Protein AF-V4PMD4-F1 (afdb_monomer_lite)

Secondary structure (DSSP, 8-state):
----------------------------------HHHHHHHHHHHHHHHHHHHHHHHHHHHHHHHTTSS-HHHHHHHHHHHHHHHHHHHHHHTTTT---HHHHHHHHHHHHHHHHHHHHHHHHHHT-

Radius of gyration: 23.82 Å; chains: 1; bounding box: 62×42×67 Å

Sequence (127 aa):
MTRTKTTLTALIAAAAMTAGLATVPTLASARPQNTHMDARVEVRADNRIDARIDNLRDRIRVGDRTHQLSNRESVRLSGKLNGIVSLKRQFERSGRGLDRQEVALLSGKLDTLSGQIRVQAHDRNRR

Foldseek 3Di:
DDDDDDDDDDDDDDDDDDDDDDDDPDPDPPDVDPVVVLVVVLVVLLVVLVVLLVVLLVLLVVCPVVVLAPPVRSVVLVVLSVVLVVLQVVQCVVVSHDDPVNSVVSVVSSVVSVVSSVVSSVVRVVD

pLDDT: mean 79.08, std 21.51, range [37.53, 98.56]

Structure (mmCIF, N/CA/C/O backbone):
data_AF-V4PMD4-F1
#
_entry.id   AF-V4PMD4-F1
#
loop_
_atom_site.group_PDB
_atom_site.id
_atom_site.type_symbol
_atom_site.label_atom_id
_atom_site.label_alt_id
_atom_site.label_comp_id
_atom_site.label_asym_id
_atom_site.label_entity_id
_atom_site.label_seq_id
_atom_site.pdbx_PDB_ins_code
_atom_site.Cartn_x
_atom_site.Cartn_y
_atom_site.Cartn_z
_atom_site.occupancy
_atom_site.B_iso_or_equiv
_atom_site.auth_seq_id
_atom_site.auth_comp_id
_atom_site.auth_asym_id
_atom_site.auth_atom_id
_atom_site.pdbx_PDB_model_num
ATOM 1 N N . MET A 1 1 ? 34.769 28.456 5.157 1.00 43.69 1 MET A N 1
ATOM 2 C CA . MET A 1 1 ? 33.465 28.006 4.616 1.00 43.69 1 MET A CA 1
ATOM 3 C C . MET A 1 1 ? 32.643 27.434 5.762 1.00 43.69 1 MET A C 1
ATOM 5 O O . MET A 1 1 ? 32.811 26.280 6.124 1.00 43.69 1 MET A O 1
ATOM 9 N N . THR A 1 2 ? 31.831 28.272 6.399 1.00 42.03 2 THR A N 1
ATOM 10 C CA . THR A 1 2 ? 31.001 27.927 7.558 1.00 42.03 2 THR A CA 1
ATOM 11 C C . THR A 1 2 ? 29.592 27.560 7.093 1.00 42.03 2 THR A C 1
ATOM 13 O O . THR A 1 2 ? 28.937 28.329 6.392 1.00 42.03 2 THR A O 1
ATOM 16 N N . ARG A 1 3 ? 29.108 26.375 7.473 1.00 44.72 3 ARG A N 1
ATOM 17 C CA . ARG A 1 3 ? 27.683 26.023 7.403 1.00 44.72 3 ARG A CA 1
ATOM 18 C C . ARG A 1 3 ? 27.261 25.400 8.729 1.00 44.72 3 ARG A C 1
ATOM 20 O O . ARG A 1 3 ? 27.369 24.198 8.921 1.00 44.72 3 ARG A O 1
ATOM 27 N N . THR A 1 4 ? 26.781 26.245 9.631 1.00 48.50 4 THR A N 1
ATOM 28 C CA . THR A 1 4 ? 25.959 25.879 10.787 1.00 48.50 4 THR A CA 1
ATOM 29 C C . THR A 1 4 ? 24.488 25.997 10.392 1.00 48.50 4 THR A C 1
ATOM 31 O O . THR A 1 4 ? 24.073 27.054 9.924 1.00 48.50 4 THR A O 1
ATOM 34 N N . LYS A 1 5 ? 23.702 24.926 10.556 1.00 37.53 5 LYS A N 1
ATOM 35 C CA . LYS A 1 5 ? 22.225 24.926 10.553 1.00 37.53 5 LYS A CA 1
ATOM 36 C C . LYS A 1 5 ? 21.738 23.654 11.248 1.00 37.53 5 LYS A C 1
ATOM 38 O O . LYS A 1 5 ? 22.284 22.600 10.957 1.00 37.53 5 LYS A O 1
ATOM 43 N N . THR A 1 6 ? 20.717 23.584 12.087 1.00 41.34 6 THR A N 1
ATOM 44 C CA . THR A 1 6 ? 19.939 24.519 12.908 1.00 41.34 6 THR A CA 1
ATOM 45 C C . THR A 1 6 ? 19.202 23.556 13.843 1.00 41.34 6 THR A C 1
ATOM 47 O O . THR A 1 6 ? 18.496 22.671 13.364 1.00 41.34 6 THR A O 1
ATOM 50 N N . THR A 1 7 ? 19.417 23.649 15.152 1.00 45.34 7 THR A N 1
ATOM 51 C CA . THR A 1 7 ? 18.693 22.866 16.162 1.00 45.34 7 THR A CA 1
ATOM 52 C C . THR A 1 7 ? 17.244 23.341 16.214 1.00 45.34 7 THR A C 1
ATOM 54 O O . THR A 1 7 ? 16.991 24.519 16.460 1.00 45.34 7 THR A O 1
ATOM 57 N N . LEU A 1 8 ? 16.295 22.440 15.960 1.00 38.47 8 LEU A N 1
ATOM 58 C CA . LEU A 1 8 ? 14.868 22.716 16.093 1.00 38.47 8 LEU A CA 1
ATOM 59 C C . LEU A 1 8 ? 14.419 22.392 17.516 1.00 38.47 8 LEU A C 1
ATOM 61 O O . LEU A 1 8 ? 14.222 21.236 17.881 1.00 38.47 8 LEU A O 1
ATOM 65 N N . THR A 1 9 ? 14.257 23.451 18.296 1.00 43.25 9 THR A N 1
ATOM 66 C CA . THR A 1 9 ? 13.559 23.458 19.577 1.00 43.25 9 THR A CA 1
ATOM 67 C C . THR A 1 9 ? 12.118 23.897 19.320 1.00 43.25 9 THR A C 1
ATOM 69 O O . THR A 1 9 ? 11.902 24.992 18.807 1.00 43.25 9 THR A O 1
ATOM 72 N N . ALA A 1 10 ? 11.134 23.075 19.683 1.00 42.28 10 ALA A N 1
ATOM 73 C CA . ALA A 1 10 ? 9.749 23.505 19.892 1.00 42.28 10 ALA A CA 1
ATOM 74 C C . ALA A 1 10 ? 9.083 22.512 20.864 1.00 42.28 10 ALA A C 1
ATOM 76 O O . ALA A 1 10 ? 8.960 21.331 20.562 1.00 42.28 10 ALA A O 1
ATOM 77 N N . LEU A 1 11 ? 8.920 22.904 22.130 1.00 42.12 11 LEU A N 1
ATOM 78 C CA . LEU A 1 11 ? 7.681 23.467 22.691 1.00 42.12 11 LEU A CA 1
ATOM 79 C C . LEU A 1 11 ? 6.616 22.387 22.933 1.00 42.12 11 LEU A C 1
ATOM 81 O O . LEU A 1 11 ? 5.790 22.101 22.074 1.00 42.12 11 LEU A O 1
ATOM 85 N N . ILE A 1 12 ? 6.605 21.833 24.148 1.00 45.44 12 ILE A N 1
ATOM 86 C CA . ILE A 1 12 ? 5.393 21.243 24.719 1.00 45.44 12 ILE A CA 1
ATOM 87 C C . ILE A 1 12 ? 5.067 22.071 25.954 1.00 45.44 12 ILE A C 1
ATOM 89 O O . ILE A 1 12 ? 5.750 22.017 26.976 1.00 45.44 12 ILE A O 1
ATOM 93 N N . ALA A 1 13 ? 4.074 22.933 25.762 1.00 42.19 13 ALA A N 1
ATOM 94 C CA . ALA A 1 13 ? 3.514 23.806 26.769 1.00 42.19 13 ALA A CA 1
ATOM 95 C C . ALA A 1 13 ? 2.678 23.013 27.784 1.00 42.19 13 ALA A C 1
ATOM 97 O O . ALA A 1 13 ? 2.159 21.933 27.509 1.00 42.19 13 ALA A O 1
ATOM 98 N N . ALA A 1 14 ? 2.602 23.613 28.965 1.00 44.09 14 ALA A N 1
ATOM 99 C CA . ALA A 1 14 ? 1.996 23.150 30.198 1.00 44.09 14 ALA A CA 1
ATOM 100 C C . ALA A 1 14 ? 0.509 22.770 30.108 1.00 44.09 14 ALA A C 1
ATOM 102 O O . ALA A 1 14 ? -0.233 23.333 29.311 1.00 44.09 14 ALA A O 1
ATOM 103 N N . ALA A 1 15 ? 0.068 21.929 31.047 1.00 47.69 15 ALA A N 1
ATOM 104 C CA . ALA A 1 15 ? -0.952 22.302 32.036 1.00 47.69 15 ALA A CA 1
ATOM 105 C C . ALA A 1 15 ? -1.183 21.128 33.002 1.00 47.69 15 ALA A C 1
ATOM 107 O O . ALA A 1 15 ? -1.807 20.128 32.655 1.00 47.69 15 ALA A O 1
ATOM 108 N N . ALA A 1 16 ? -0.687 21.261 34.232 1.00 49.22 16 ALA A N 1
ATOM 109 C CA . ALA A 1 16 ? -1.189 20.484 35.354 1.00 49.22 16 ALA A CA 1
ATOM 110 C C . ALA A 1 16 ? -2.545 21.079 35.758 1.00 49.22 16 ALA A C 1
ATOM 112 O O . ALA A 1 16 ? -2.620 22.255 36.111 1.00 49.22 16 ALA A O 1
ATOM 113 N N . MET A 1 17 ? -3.611 20.285 35.692 1.00 53.12 17 MET A N 1
ATOM 114 C CA . MET A 1 17 ? -4.910 20.638 36.261 1.00 53.12 17 MET A CA 1
ATOM 115 C C . MET A 1 17 ? -5.287 19.583 37.297 1.00 53.12 17 MET A C 1
ATOM 117 O O . MET A 1 17 ? -5.689 18.473 36.962 1.00 53.12 17 MET A O 1
ATOM 121 N N . THR A 1 18 ? -5.138 19.940 38.568 1.00 49.78 18 THR A N 1
ATOM 122 C CA . THR A 1 18 ? -5.769 19.262 39.703 1.00 49.78 18 THR A CA 1
ATOM 123 C C . THR A 1 18 ? -6.952 20.099 40.173 1.00 49.78 18 THR A C 1
ATOM 125 O O . THR A 1 18 ? -6.744 21.221 40.626 1.00 49.78 18 THR A O 1
ATOM 128 N N . ALA A 1 19 ? -8.165 19.548 40.119 1.00 46.12 19 ALA A N 1
ATOM 129 C CA . ALA A 1 19 ? -9.287 19.910 40.991 1.00 46.12 19 ALA A CA 1
ATOM 130 C C . ALA A 1 19 ? -10.371 18.824 40.882 1.00 46.12 19 ALA A C 1
ATOM 132 O O . ALA A 1 19 ? -10.776 18.462 39.780 1.00 46.12 19 ALA A O 1
ATOM 133 N N . GLY A 1 20 ? -10.785 18.261 42.021 1.00 50.03 20 GLY A N 1
ATOM 134 C CA . GLY A 1 20 ? -11.770 17.179 42.104 1.00 50.03 20 GLY A CA 1
ATOM 135 C C . GLY A 1 20 ? -13.229 17.644 42.180 1.00 50.03 20 GLY A C 1
ATOM 136 O O . GLY A 1 20 ? -13.493 18.838 42.271 1.00 50.03 20 GLY A O 1
ATOM 137 N N . LEU A 1 21 ? -14.160 16.678 42.172 1.00 44.53 21 LEU A N 1
ATOM 138 C CA . LEU A 1 21 ? -15.192 16.414 43.199 1.00 44.53 21 LEU A CA 1
ATOM 139 C C . LEU A 1 21 ? -16.337 15.521 42.663 1.00 44.53 21 LEU A C 1
ATOM 141 O O . LEU A 1 21 ? -16.695 15.576 41.492 1.00 44.53 21 LEU A O 1
ATOM 145 N N . ALA A 1 22 ? -16.928 14.778 43.608 1.00 51.38 22 ALA A N 1
ATOM 146 C CA . ALA A 1 22 ? -18.245 14.125 43.616 1.00 51.38 22 ALA A CA 1
ATOM 147 C C . ALA A 1 22 ? -18.473 12.878 42.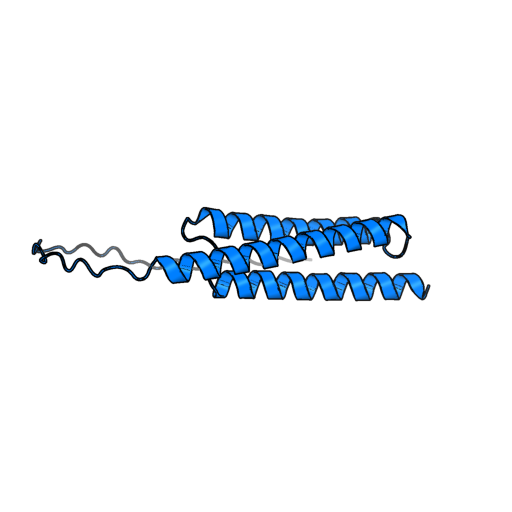732 1.00 51.38 22 ALA A C 1
ATOM 149 O O . ALA A 1 22 ? -18.839 12.942 41.562 1.00 51.38 22 ALA A O 1
ATOM 150 N N . THR A 1 23 ? -18.384 11.706 43.369 1.00 53.09 23 THR A N 1
ATOM 151 C CA . THR A 1 23 ? -18.961 10.445 42.886 1.00 53.09 23 THR A CA 1
ATOM 152 C C . THR A 1 23 ? -20.487 10.479 43.003 1.00 53.09 23 THR A C 1
ATOM 154 O O . THR A 1 23 ? -21.024 10.419 44.109 1.00 53.09 23 THR A O 1
ATOM 157 N N . VAL A 1 24 ? -21.185 10.527 41.869 1.00 58.41 24 VAL A N 1
ATOM 158 C CA . VAL A 1 24 ? -22.630 10.271 41.781 1.00 58.41 24 VAL A CA 1
ATOM 159 C C . VAL A 1 24 ? -22.803 8.890 41.140 1.00 58.41 24 VAL A C 1
ATOM 161 O O . VAL A 1 24 ? -22.355 8.716 40.005 1.00 58.41 24 VAL A O 1
ATOM 164 N N . PRO A 1 25 ? -23.411 7.890 41.807 1.00 49.16 25 PRO A N 1
ATOM 165 C CA . PRO A 1 25 ? -23.708 6.618 41.164 1.00 49.16 25 PRO A CA 1
ATOM 166 C C . PRO A 1 25 ? -24.828 6.858 40.150 1.00 49.16 25 PRO A C 1
ATOM 168 O O . PRO A 1 25 ? -26.003 6.964 40.494 1.00 49.16 25 PRO A O 1
ATOM 171 N N . THR A 1 26 ? -24.454 7.015 38.882 1.00 53.53 26 THR A N 1
ATOM 172 C CA . THR A 1 26 ? -25.416 7.104 37.788 1.00 53.53 26 THR A CA 1
ATOM 173 C C . THR A 1 26 ? -25.981 5.711 37.551 1.00 53.53 26 THR A C 1
ATOM 175 O O . THR A 1 26 ? -25.242 4.760 37.295 1.00 53.53 26 THR A O 1
ATOM 178 N N . LEU A 1 27 ? -27.301 5.594 37.680 1.00 51.28 27 LEU A N 1
ATOM 179 C CA . LEU A 1 27 ? -28.053 4.375 37.423 1.00 51.28 27 LEU A CA 1
ATOM 180 C C . LEU A 1 27 ? -27.733 3.842 36.023 1.00 51.28 27 LEU A C 1
ATOM 182 O O . LEU A 1 27 ? -27.795 4.560 35.021 1.00 51.28 27 LEU A O 1
ATOM 186 N N . ALA A 1 28 ? -27.383 2.559 35.996 1.00 57.91 28 ALA A N 1
ATOM 187 C CA . ALA A 1 28 ? -27.066 1.783 34.816 1.00 57.91 28 ALA A CA 1
ATOM 188 C C . ALA A 1 28 ? -28.173 1.900 33.761 1.00 57.91 28 ALA A C 1
ATOM 190 O O . ALA A 1 28 ? -29.234 1.291 33.862 1.00 57.91 28 ALA A O 1
ATOM 191 N N . SER A 1 29 ? -27.884 2.646 32.699 1.00 54.34 29 SER A N 1
ATOM 192 C CA . SER A 1 29 ? -28.578 2.498 31.426 1.00 54.34 29 SER A CA 1
ATOM 193 C C . SER A 1 29 ? -27.840 1.425 30.635 1.00 54.34 29 SER A C 1
ATOM 195 O O . SER A 1 29 ? -26.958 1.725 29.831 1.00 54.34 29 SER A O 1
ATOM 197 N N . ALA A 1 30 ? -28.166 0.158 30.894 1.00 53.50 30 ALA A N 1
ATOM 198 C CA . ALA A 1 30 ? -27.776 -0.939 30.020 1.00 53.50 30 ALA A CA 1
ATOM 199 C C . ALA A 1 30 ? -28.503 -0.759 28.678 1.00 53.50 30 ALA A C 1
ATOM 201 O O . ALA A 1 30 ? -29.613 -1.245 28.475 1.00 53.50 30 ALA A O 1
ATOM 202 N N . ARG A 1 31 ? -27.893 0.006 27.767 1.00 50.59 31 ARG A N 1
ATOM 203 C CA . ARG A 1 31 ? -28.277 0.034 26.354 1.00 50.59 31 ARG A CA 1
ATOM 204 C C . ARG A 1 31 ? -27.944 -1.343 25.774 1.00 50.59 31 ARG A C 1
ATOM 206 O O . ARG A 1 31 ? -26.757 -1.676 25.755 1.00 50.59 31 ARG A O 1
ATOM 213 N N . PRO A 1 32 ? -28.921 -2.136 25.292 1.00 45.09 32 PRO A N 1
ATOM 214 C CA . PRO A 1 32 ? -28.612 -3.313 24.504 1.00 45.09 32 PRO A CA 1
ATOM 215 C C . PRO A 1 32 ? -27.897 -2.819 23.251 1.00 45.09 32 PRO A C 1
ATOM 217 O O . PRO A 1 32 ? -28.408 -2.067 22.422 1.00 45.09 32 PRO A O 1
ATOM 220 N N . GLN A 1 33 ? -26.623 -3.141 23.251 1.00 46.41 33 GLN A N 1
ATOM 221 C CA . GLN A 1 33 ? -25.602 -2.663 22.361 1.00 46.41 33 GLN A CA 1
ATOM 222 C C . GLN A 1 33 ? -25.804 -3.388 21.026 1.00 46.41 33 GLN A C 1
ATOM 224 O O . GLN A 1 33 ? -25.727 -4.615 20.962 1.00 46.41 33 GLN A O 1
ATOM 229 N N . ASN A 1 34 ? -26.061 -2.643 19.950 1.00 44.62 34 ASN A N 1
ATOM 230 C CA . ASN A 1 34 ? -26.105 -3.152 18.573 1.00 44.62 34 ASN A CA 1
ATOM 231 C C . ASN A 1 34 ? -24.710 -3.609 18.071 1.00 44.62 34 ASN A C 1
ATOM 233 O O . ASN A 1 34 ? -24.382 -3.460 16.901 1.00 44.62 34 ASN A O 1
ATOM 237 N N . THR A 1 35 ? -23.880 -4.199 18.932 1.00 53.69 35 THR A N 1
ATOM 238 C CA . THR A 1 35 ? -22.485 -4.591 18.669 1.00 53.69 35 THR A CA 1
ATOM 239 C C . THR A 1 35 ? -22.372 -5.704 17.617 1.00 53.69 35 THR A C 1
ATOM 241 O O . THR A 1 35 ? -21.317 -5.918 17.028 1.00 53.69 35 THR A O 1
ATOM 244 N N . HIS A 1 36 ? -23.464 -6.413 17.317 1.00 50.00 36 HIS A N 1
ATOM 245 C CA . HIS A 1 36 ? -23.441 -7.558 16.399 1.00 50.00 36 HIS A CA 1
ATOM 246 C C . HIS A 1 36 ? -23.387 -7.172 14.908 1.00 50.00 36 HIS A C 1
ATOM 248 O O . HIS A 1 36 ? -22.988 -7.999 14.084 1.00 50.00 36 HIS A O 1
ATOM 254 N N . MET A 1 37 ? -23.788 -5.951 14.530 1.00 51.50 37 MET A N 1
ATOM 255 C CA . MET A 1 37 ? -23.724 -5.508 13.127 1.00 51.50 37 MET A CA 1
ATOM 256 C C . MET A 1 37 ? -22.355 -4.940 12.756 1.00 51.50 37 MET A C 1
ATOM 258 O O . MET A 1 37 ? -21.869 -5.223 11.659 1.00 51.50 37 MET A O 1
ATOM 262 N N . ASP A 1 38 ? -21.704 -4.227 13.675 1.00 62.16 38 ASP A N 1
ATOM 263 C CA . ASP A 1 38 ? -20.393 -3.619 13.431 1.00 62.16 38 ASP A CA 1
ATOM 264 C C . ASP A 1 38 ? -19.298 -4.683 13.270 1.00 62.16 38 ASP A C 1
ATOM 266 O O . ASP A 1 38 ? -18.566 -4.662 12.279 1.00 62.16 38 ASP A O 1
ATOM 270 N N . ALA A 1 39 ? -19.302 -5.717 14.120 1.00 65.00 39 ALA A N 1
ATOM 271 C CA . ALA A 1 39 ? -18.350 -6.827 14.031 1.00 65.00 39 ALA A CA 1
ATOM 272 C C . ALA A 1 39 ? -18.406 -7.567 12.675 1.00 65.00 39 ALA A C 1
ATOM 274 O O . ALA A 1 39 ? -17.384 -7.965 12.118 1.00 65.00 39 ALA A O 1
ATOM 275 N N . ARG A 1 40 ? -19.600 -7.735 12.081 1.00 66.06 40 ARG A N 1
ATOM 276 C CA . ARG A 1 40 ? -19.748 -8.392 10.764 1.00 66.06 40 ARG A CA 1
ATOM 277 C C . ARG A 1 40 ? -19.206 -7.545 9.613 1.00 66.06 40 ARG A C 1
ATOM 279 O O . ARG A 1 40 ? -18.749 -8.101 8.613 1.00 66.06 40 ARG A O 1
ATOM 286 N N . VAL A 1 41 ? -19.316 -6.221 9.701 1.00 73.38 41 VAL A N 1
ATOM 287 C CA . VAL A 1 41 ? -18.791 -5.300 8.680 1.00 73.38 41 VAL A CA 1
ATOM 288 C C . VAL A 1 41 ? -17.270 -5.237 8.764 1.00 73.38 41 VAL A C 1
ATOM 290 O O . VAL A 1 41 ? -16.603 -5.310 7.733 1.00 73.38 41 VAL A O 1
ATOM 293 N N . GLU A 1 42 ? -16.740 -5.180 9.980 1.00 78.31 42 GLU A N 1
ATOM 294 C CA . GLU A 1 42 ? -15.311 -5.150 10.274 1.00 78.31 42 GLU A CA 1
ATOM 295 C C . GLU A 1 42 ? -14.590 -6.400 9.753 1.00 78.31 42 GLU A C 1
ATOM 297 O O . GLU A 1 42 ? -13.670 -6.289 8.944 1.00 78.31 42 GLU A O 1
ATOM 302 N N . VAL A 1 43 ? -15.096 -7.595 10.082 1.00 81.00 43 VAL A N 1
ATOM 303 C CA . VAL A 1 43 ? -14.542 -8.869 9.589 1.00 81.00 43 VAL A CA 1
ATOM 304 C C . VAL A 1 43 ? -14.537 -8.922 8.057 1.00 81.00 43 VAL A C 1
ATOM 306 O O . VAL A 1 43 ? -13.595 -9.419 7.441 1.00 81.00 43 VAL A O 1
ATOM 309 N N . ARG A 1 44 ? -15.569 -8.396 7.385 1.00 85.50 44 ARG A N 1
ATOM 310 C CA .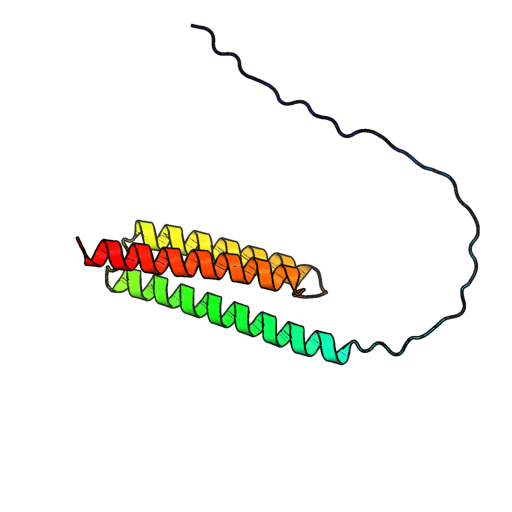 ARG A 1 44 ? -15.591 -8.342 5.910 1.00 85.50 44 ARG A CA 1
ATOM 311 C C . ARG A 1 44 ? -14.557 -7.374 5.345 1.00 85.50 44 ARG A C 1
ATOM 313 O O . ARG A 1 44 ? -13.995 -7.652 4.284 1.00 85.50 44 ARG A O 1
ATOM 320 N N . ALA A 1 45 ? -14.344 -6.236 6.001 1.00 87.12 45 ALA A N 1
ATOM 321 C CA . ALA A 1 45 ? -13.346 -5.264 5.581 1.00 87.12 45 ALA A CA 1
ATOM 322 C C . ALA A 1 45 ? -11.933 -5.837 5.733 1.00 87.12 45 ALA A C 1
ATOM 324 O O . ALA A 1 45 ? -11.152 -5.759 4.786 1.00 87.12 45 ALA A O 1
ATOM 325 N N . ASP A 1 46 ? -11.659 -6.482 6.864 1.00 89.94 46 ASP A N 1
ATOM 326 C CA . ASP A 1 46 ? -10.389 -7.139 7.159 1.00 89.94 46 ASP A CA 1
ATOM 327 C C . ASP A 1 46 ? -10.016 -8.181 6.093 1.00 89.94 46 ASP A C 1
ATOM 329 O O . ASP A 1 46 ? -9.005 -8.045 5.399 1.00 89.94 46 ASP A O 1
ATOM 333 N N . ASN A 1 47 ? -10.932 -9.118 5.825 1.00 92.50 47 ASN A N 1
ATOM 334 C CA . ASN A 1 47 ? -10.770 -10.133 4.780 1.00 92.50 47 ASN A CA 1
ATOM 335 C C . ASN A 1 47 ? -10.499 -9.525 3.390 1.00 92.50 47 ASN A C 1
ATOM 337 O O . ASN A 1 47 ? -9.715 -10.054 2.600 1.00 92.50 47 ASN A O 1
ATOM 341 N N . ARG A 1 48 ? -11.144 -8.397 3.059 1.00 93.62 48 ARG A N 1
ATOM 342 C CA . ARG A 1 48 ? -10.940 -7.715 1.772 1.00 93.62 48 ARG A CA 1
ATOM 343 C C . ARG A 1 48 ? -9.557 -7.059 1.690 1.00 93.62 48 ARG A C 1
ATOM 345 O O . ARG A 1 48 ? -8.977 -7.008 0.604 1.00 93.62 48 ARG A O 1
ATOM 352 N N . ILE A 1 49 ? -9.037 -6.538 2.800 1.00 96.06 49 ILE A N 1
ATOM 353 C CA . ILE A 1 49 ? -7.677 -5.995 2.875 1.00 96.06 49 ILE A CA 1
ATOM 354 C C . ILE A 1 49 ? -6.651 -7.118 2.698 1.00 96.06 49 ILE A C 1
ATOM 356 O O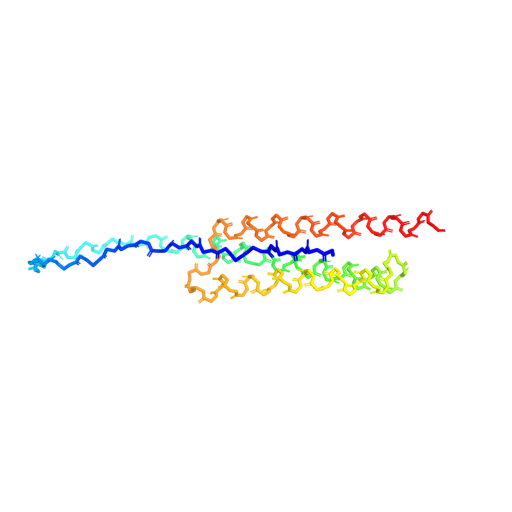 . ILE A 1 49 ? -5.729 -6.956 1.896 1.00 96.06 49 ILE A O 1
ATOM 360 N N . ASP A 1 50 ? -6.845 -8.262 3.353 1.00 96.50 50 ASP A N 1
ATOM 361 C CA . ASP A 1 50 ? -5.946 -9.415 3.230 1.00 96.50 50 ASP A CA 1
ATOM 362 C C . ASP A 1 50 ? -5.900 -9.976 1.811 1.00 96.50 50 ASP A C 1
ATOM 364 O O . ASP A 1 50 ? -4.820 -10.095 1.230 1.00 96.50 50 ASP A O 1
ATOM 368 N N . ALA A 1 51 ? -7.060 -10.176 1.178 1.00 97.44 51 ALA A N 1
ATOM 369 C CA . ALA A 1 51 ? -7.123 -10.624 -0.213 1.00 97.44 51 ALA A CA 1
ATOM 370 C C . ALA A 1 51 ? -6.363 -9.685 -1.171 1.00 97.44 51 ALA A C 1
ATOM 372 O O . ALA A 1 51 ? -5.728 -10.122 -2.135 1.00 97.44 51 ALA A O 1
ATOM 373 N N . ARG A 1 52 ? -6.392 -8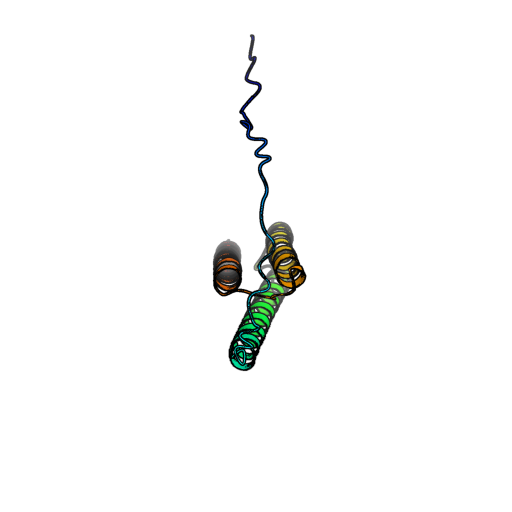.371 -0.909 1.00 97.75 52 ARG A N 1
ATOM 374 C CA . ARG A 1 52 ? -5.633 -7.386 -1.695 1.00 97.75 52 ARG A CA 1
ATOM 375 C C . ARG A 1 52 ? -4.137 -7.464 -1.416 1.00 97.75 52 ARG A C 1
ATOM 377 O O . ARG A 1 52 ? -3.357 -7.357 -2.359 1.00 97.75 52 ARG A O 1
ATOM 384 N N . ILE A 1 53 ? -3.730 -7.640 -0.160 1.00 98.44 53 ILE A N 1
ATOM 385 C CA . ILE A 1 53 ? -2.322 -7.835 0.208 1.00 98.44 53 ILE A CA 1
ATOM 386 C C . ILE A 1 53 ? -1.754 -9.049 -0.528 1.00 98.44 53 ILE A C 1
ATOM 388 O O . ILE A 1 53 ? -0.696 -8.937 -1.151 1.00 98.44 53 ILE A O 1
ATOM 392 N N . ASP A 1 54 ? -2.473 -10.168 -0.514 1.00 98.38 54 ASP A N 1
ATOM 393 C CA . ASP A 1 54 ? -2.037 -11.400 -1.168 1.00 98.38 54 ASP A CA 1
ATOM 394 C C . ASP A 1 54 ? -1.978 -11.248 -2.687 1.00 98.38 54 ASP A C 1
ATOM 396 O O . ASP A 1 54 ? -0.957 -11.573 -3.295 1.00 98.38 54 ASP A O 1
ATOM 400 N N . ASN A 1 55 ? -2.985 -10.620 -3.299 1.00 98.12 55 ASN A N 1
ATOM 401 C CA . ASN A 1 55 ? -2.948 -10.319 -4.729 1.00 98.12 55 ASN A CA 1
ATOM 402 C C . ASN A 1 55 ? -1.719 -9.479 -5.123 1.00 98.12 55 ASN A C 1
ATOM 404 O O . ASN A 1 55 ? -1.057 -9.769 -6.121 1.00 98.12 55 ASN A O 1
ATOM 408 N N . LEU A 1 56 ? -1.391 -8.432 -4.357 1.00 98.31 56 LEU A N 1
ATOM 409 C CA . LEU A 1 56 ? -0.219 -7.603 -4.648 1.00 98.31 56 LEU A CA 1
ATOM 410 C C . LEU A 1 56 ? 1.088 -8.364 -4.419 1.00 98.31 56 LEU A C 1
ATOM 412 O O . LEU A 1 56 ? 2.020 -8.205 -5.209 1.00 98.31 56 LEU A O 1
ATOM 416 N N . ARG A 1 57 ? 1.154 -9.207 -3.383 1.00 98.50 57 ARG A N 1
ATOM 417 C CA . ARG A 1 57 ? 2.304 -10.079 -3.119 1.00 98.50 57 ARG A CA 1
ATOM 418 C C . ARG A 1 57 ? 2.555 -11.021 -4.293 1.00 98.50 57 ARG A C 1
ATOM 420 O O . ARG A 1 57 ? 3.690 -11.124 -4.756 1.00 98.50 57 ARG A O 1
ATOM 427 N N . ASP A 1 58 ? 1.505 -11.652 -4.805 1.00 98.25 58 ASP A N 1
ATOM 428 C CA . ASP A 1 58 ? 1.602 -12.556 -5.948 1.00 98.25 58 ASP A CA 1
ATOM 429 C C . ASP A 1 58 ? 2.001 -11.817 -7.222 1.00 98.25 58 ASP A C 1
ATOM 431 O O . ASP A 1 58 ? 2.880 -12.281 -7.943 1.00 98.25 58 ASP A O 1
ATOM 435 N N . ARG A 1 59 ? 1.449 -10.626 -7.473 1.00 96.94 59 ARG A N 1
ATOM 436 C CA . ARG A 1 59 ? 1.845 -9.800 -8.625 1.00 96.94 59 ARG A CA 1
ATOM 437 C C . ARG A 1 59 ? 3.313 -9.390 -8.575 1.00 96.94 59 ARG A C 1
ATOM 439 O O . ARG A 1 59 ? 3.972 -9.417 -9.609 1.00 96.94 59 ARG A O 1
ATOM 446 N N . ILE A 1 60 ? 3.832 -9.034 -7.398 1.00 97.81 60 ILE A N 1
ATOM 447 C CA . ILE A 1 60 ? 5.263 -8.751 -7.226 1.00 97.81 60 ILE A CA 1
ATOM 448 C C . ILE A 1 60 ? 6.083 -10.014 -7.509 1.00 97.81 60 ILE A C 1
ATOM 450 O O . ILE A 1 60 ? 7.036 -9.953 -8.278 1.00 97.81 60 ILE A O 1
ATOM 454 N N . ARG A 1 61 ? 5.692 -11.165 -6.944 1.00 97.62 61 ARG A N 1
ATOM 455 C CA . ARG A 1 61 ? 6.395 -12.443 -7.142 1.00 97.62 61 ARG A CA 1
ATOM 456 C C . ARG A 1 61 ? 6.414 -12.876 -8.610 1.00 97.62 61 ARG A C 1
ATOM 458 O O . ARG A 1 61 ? 7.449 -13.310 -9.107 1.00 97.62 61 ARG A O 1
ATOM 465 N N . VAL A 1 62 ? 5.276 -12.783 -9.295 1.00 96.44 62 VAL A N 1
ATOM 466 C CA . VAL A 1 62 ? 5.168 -13.102 -10.723 1.00 96.44 62 VAL A CA 1
ATOM 467 C C . VAL A 1 62 ? 6.017 -12.130 -11.528 1.00 96.44 62 VAL A C 1
ATOM 469 O O . VAL A 1 62 ? 6.824 -12.589 -12.323 1.00 96.44 62 VAL A O 1
ATOM 472 N N . GLY A 1 63 ? 5.905 -10.823 -11.270 1.00 95.81 63 GLY A N 1
ATOM 473 C CA . GLY A 1 63 ? 6.683 -9.810 -11.979 1.00 95.81 63 GLY A CA 1
ATOM 474 C C . GLY A 1 63 ? 8.194 -10.003 -11.836 1.00 95.81 63 GLY A C 1
ATOM 475 O O . GLY A 1 63 ? 8.914 -9.853 -12.820 1.00 95.81 63 GLY A O 1
ATOM 476 N N . ASP A 1 64 ? 8.661 -10.396 -10.650 1.00 96.12 64 ASP A N 1
ATOM 477 C CA . ASP A 1 64 ? 10.059 -10.764 -10.397 1.00 96.12 64 ASP A CA 1
ATOM 478 C C . ASP A 1 64 ? 10.475 -11.989 -11.226 1.00 96.12 64 ASP A C 1
ATOM 480 O O . ASP A 1 64 ? 11.454 -11.951 -11.969 1.00 96.12 64 ASP A O 1
ATOM 484 N N . ARG A 1 65 ? 9.673 -13.062 -11.177 1.00 95.25 65 ARG A N 1
ATOM 485 C CA . ARG A 1 65 ? 9.943 -14.318 -11.895 1.00 95.25 65 ARG A CA 1
ATOM 486 C C . ARG A 1 65 ? 9.933 -14.147 -13.414 1.00 95.25 65 ARG A C 1
ATOM 488 O O . ARG A 1 65 ? 10.731 -14.771 -14.108 1.00 95.25 65 ARG A O 1
ATOM 495 N N . THR A 1 66 ? 9.022 -13.336 -13.941 1.00 95.12 66 THR A N 1
ATOM 496 C CA . THR A 1 66 ? 8.891 -13.080 -15.381 1.00 95.12 66 THR A CA 1
ATOM 497 C C . THR A 1 66 ? 9.770 -11.924 -15.855 1.00 95.12 66 THR A C 1
ATOM 499 O O . THR A 1 66 ? 9.625 -11.502 -16.996 1.00 95.12 66 THR A O 1
ATOM 502 N N . HIS A 1 67 ? 10.645 -11.381 -14.999 1.00 93.12 67 HIS A N 1
ATOM 503 C CA . HIS A 1 67 ? 11.510 -10.230 -15.291 1.00 93.12 67 HIS A CA 1
ATOM 504 C C . HIS A 1 67 ? 10.763 -8.957 -15.738 1.00 93.12 67 HIS A C 1
ATOM 506 O O . HIS A 1 67 ? 11.371 -8.038 -16.289 1.00 93.12 67 HIS A O 1
ATOM 512 N N . GLN A 1 68 ? 9.455 -8.876 -15.465 1.00 94.12 68 GLN A N 1
ATOM 513 C CA . GLN A 1 68 ? 8.654 -7.659 -15.643 1.00 94.12 68 GLN A CA 1
ATOM 514 C C . GLN A 1 68 ? 8.966 -6.634 -14.549 1.00 94.12 68 GLN A C 1
ATOM 516 O O . GLN A 1 68 ? 8.740 -5.447 -14.727 1.00 94.12 68 GLN A O 1
ATOM 521 N N . LEU A 1 69 ? 9.496 -7.076 -13.414 1.00 94.94 69 LEU A N 1
ATOM 522 C CA . LEU A 1 69 ? 10.090 -6.224 -12.397 1.00 94.94 69 LEU A CA 1
ATOM 523 C C . LEU A 1 69 ? 11.566 -6.591 -12.292 1.00 94.94 69 LEU A C 1
ATOM 525 O O . LEU A 1 69 ? 11.929 -7.766 -12.328 1.00 94.94 69 LEU A O 1
ATOM 529 N N . SER A 1 70 ? 12.435 -5.595 -12.157 1.00 95.00 70 SER A N 1
ATOM 530 C CA . SER A 1 70 ? 13.813 -5.869 -11.762 1.00 95.00 70 SER A CA 1
ATOM 531 C C . SER A 1 70 ? 13.859 -6.332 -10.307 1.00 95.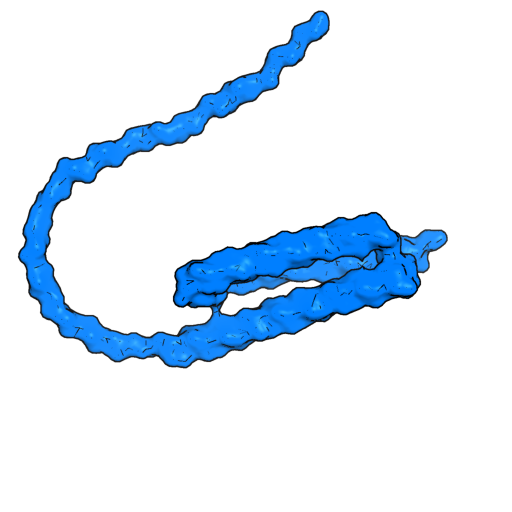00 70 SER A C 1
ATOM 533 O O . SER A 1 70 ? 13.051 -5.907 -9.482 1.00 95.00 70 SER A O 1
ATOM 535 N N . ASN A 1 71 ? 14.874 -7.119 -9.948 1.00 93.56 71 ASN A N 1
ATOM 536 C CA . ASN A 1 71 ? 15.045 -7.591 -8.573 1.00 93.56 71 ASN A CA 1
ATOM 537 C C . ASN A 1 71 ? 15.018 -6.440 -7.538 1.00 93.56 71 ASN A C 1
ATOM 539 O O . ASN A 1 71 ? 14.373 -6.540 -6.495 1.00 93.56 71 ASN A O 1
ATOM 543 N N . ARG A 1 72 ? 15.635 -5.292 -7.859 1.00 94.69 72 ARG A N 1
ATOM 544 C CA . ARG A 1 72 ? 15.615 -4.101 -6.988 1.00 94.69 72 ARG A CA 1
ATOM 545 C C . ARG A 1 72 ? 14.205 -3.534 -6.809 1.00 94.69 72 ARG A C 1
ATOM 547 O O . ARG A 1 72 ? 13.848 -3.104 -5.711 1.00 94.69 72 ARG A O 1
ATOM 554 N N . GLU A 1 73 ? 13.401 -3.517 -7.868 1.00 96.19 73 GLU A N 1
ATOM 555 C CA . GLU A 1 73 ? 12.007 -3.071 -7.814 1.00 96.19 73 GLU A CA 1
ATOM 556 C C . GLU A 1 73 ? 11.154 -4.033 -6.998 1.00 96.19 73 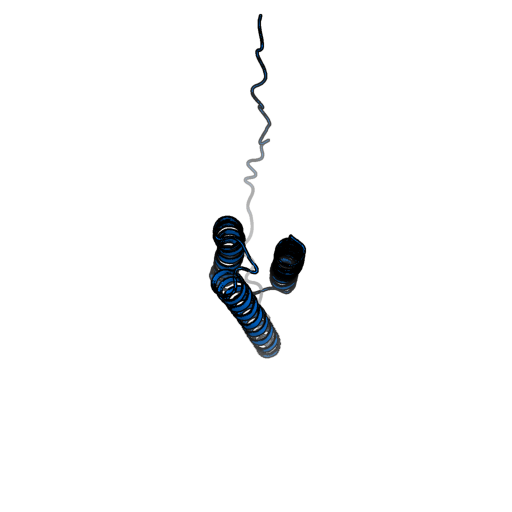GLU A C 1
ATOM 558 O O . GLU A 1 73 ? 10.425 -3.577 -6.117 1.00 96.19 73 GLU A O 1
ATOM 563 N N . SER A 1 74 ? 11.306 -5.340 -7.217 1.00 97.25 74 SER A N 1
ATOM 564 C CA . SER A 1 74 ? 10.627 -6.390 -6.457 1.00 97.25 74 SER A CA 1
ATOM 565 C C . SER A 1 74 ? 10.900 -6.265 -4.958 1.00 97.25 74 SER A C 1
ATOM 567 O O . SER A 1 74 ? 9.962 -6.253 -4.156 1.00 97.25 74 SER A O 1
ATOM 569 N N . VAL A 1 75 ? 12.166 -6.082 -4.564 1.00 97.50 75 VAL A N 1
ATOM 570 C CA . VAL A 1 75 ? 12.566 -5.878 -3.160 1.00 97.50 75 VAL A CA 1
ATOM 571 C C . VAL A 1 75 ? 11.950 -4.598 -2.594 1.00 97.50 75 VAL A C 1
ATOM 573 O O . VAL A 1 75 ? 11.344 -4.615 -1.520 1.00 97.50 75 VAL A O 1
ATOM 576 N N . ARG A 1 76 ? 12.029 -3.483 -3.330 1.00 97.62 76 ARG A N 1
ATOM 577 C CA . ARG A 1 76 ? 11.461 -2.196 -2.899 1.00 97.62 76 ARG A CA 1
ATOM 578 C C . ARG A 1 76 ? 9.940 -2.260 -2.728 1.00 97.62 76 ARG A C 1
ATOM 580 O O . ARG A 1 76 ? 9.405 -1.741 -1.748 1.00 97.62 76 ARG A O 1
ATOM 587 N N . LEU A 1 77 ? 9.234 -2.860 -3.685 1.00 98.00 77 LEU A N 1
ATOM 588 C CA . LEU A 1 77 ? 7.779 -3.024 -3.666 1.00 98.00 77 LEU A CA 1
ATOM 589 C C . LEU A 1 77 ? 7.340 -3.964 -2.539 1.00 98.00 77 LEU A C 1
ATOM 591 O O . LEU A 1 77 ? 6.385 -3.652 -1.828 1.00 98.00 77 LEU A O 1
ATOM 595 N N . SER A 1 78 ? 8.082 -5.050 -2.315 1.00 98.06 78 SER A N 1
ATOM 596 C CA . SER A 1 78 ? 7.857 -5.967 -1.192 1.00 98.06 78 SER A CA 1
ATOM 597 C C . SER A 1 78 ? 8.036 -5.264 0.153 1.00 98.06 78 SER A C 1
ATOM 599 O O . SER A 1 78 ? 7.200 -5.413 1.039 1.00 98.06 78 SER A O 1
ATOM 601 N N . GLY A 1 79 ? 9.070 -4.427 0.295 1.00 98.31 79 GLY A N 1
ATOM 602 C CA . GLY A 1 79 ? 9.276 -3.613 1.496 1.00 98.31 79 GLY A CA 1
ATOM 603 C C . GLY A 1 79 ? 8.099 -2.675 1.781 1.00 98.31 79 GLY A C 1
ATOM 604 O O . GLY A 1 79 ? 7.620 -2.603 2.913 1.00 98.31 79 GLY A O 1
ATOM 605 N N . LYS A 1 80 ? 7.562 -2.016 0.746 1.00 98.31 80 LYS A N 1
ATOM 606 C CA . LYS A 1 80 ? 6.356 -1.178 0.871 1.00 98.31 80 LYS A CA 1
ATOM 607 C C . LYS A 1 80 ? 5.137 -1.988 1.308 1.00 98.31 80 LYS A C 1
ATOM 609 O O . LYS A 1 80 ? 4.427 -1.557 2.215 1.00 98.31 80 LYS A O 1
ATOM 614 N N . LEU A 1 81 ? 4.910 -3.157 0.703 1.00 98.56 81 LEU A N 1
ATOM 615 C CA . LEU A 1 81 ? 3.807 -4.041 1.082 1.00 98.56 81 LEU A CA 1
ATOM 616 C C . LEU A 1 81 ? 3.933 -4.496 2.541 1.00 98.56 81 LEU A C 1
ATOM 618 O O . LEU A 1 81 ? 2.962 -4.432 3.289 1.00 98.56 81 LEU A O 1
ATOM 622 N N . ASN A 1 82 ? 5.137 -4.872 2.975 1.00 98.38 82 ASN A N 1
ATOM 623 C CA . ASN A 1 82 ? 5.410 -5.273 4.356 1.00 98.38 82 ASN A CA 1
ATOM 624 C C . ASN A 1 82 ? 5.175 -4.131 5.356 1.00 98.38 82 ASN A C 1
ATOM 626 O O . ASN A 1 82 ? 4.701 -4.371 6.468 1.00 98.38 82 ASN A O 1
ATOM 630 N N . GLY A 1 83 ? 5.444 -2.884 4.958 1.00 98.25 83 GLY A N 1
ATOM 631 C CA . GLY A 1 83 ? 5.080 -1.703 5.741 1.00 98.25 83 GLY A CA 1
ATOM 632 C C . GLY A 1 83 ? 3.565 -1.567 5.929 1.00 98.25 83 GLY A C 1
ATOM 633 O O . GLY A 1 83 ? 3.104 -1.310 7.039 1.00 98.25 83 GLY A O 1
ATOM 634 N N . ILE A 1 84 ? 2.779 -1.811 4.874 1.00 97.94 84 ILE A N 1
ATOM 635 C CA . ILE A 1 84 ? 1.307 -1.804 4.945 1.00 97.94 84 ILE A CA 1
ATOM 636 C C . ILE A 1 84 ? 0.799 -2.946 5.835 1.00 97.94 84 ILE A C 1
ATOM 638 O O . ILE A 1 84 ? -0.052 -2.714 6.689 1.00 97.94 84 ILE A O 1
ATOM 642 N N . VAL A 1 85 ? 1.354 -4.153 5.697 1.00 98.06 85 VAL A N 1
ATOM 643 C CA . VAL A 1 85 ? 1.022 -5.307 6.555 1.00 98.06 85 VAL A CA 1
ATOM 644 C C . VAL A 1 85 ? 1.313 -5.000 8.024 1.00 98.06 85 VAL A C 1
ATOM 646 O O . VAL A 1 85 ? 0.510 -5.304 8.900 1.00 98.06 85 VAL A O 1
ATOM 649 N N . SER A 1 86 ? 2.450 -4.365 8.309 1.00 97.38 86 SER A N 1
ATOM 650 C CA . SER A 1 86 ? 2.817 -3.982 9.675 1.00 97.38 86 SER A CA 1
ATOM 651 C C . SER A 1 86 ? 1.857 -2.946 10.257 1.00 97.38 86 SER A C 1
ATOM 653 O O . SER A 1 86 ? 1.545 -3.015 11.443 1.00 97.38 86 SER A O 1
ATOM 655 N N . LEU A 1 87 ? 1.369 -2.018 9.428 1.00 96.12 87 LEU A N 1
ATOM 656 C CA . LEU A 1 87 ? 0.359 -1.036 9.815 1.00 96.12 87 LEU A CA 1
ATOM 657 C C . LEU A 1 87 ? -1.004 -1.693 10.083 1.00 96.12 87 LEU A C 1
ATOM 659 O O . LEU A 1 87 ? -1.612 -1.398 11.105 1.00 96.12 87 LEU A O 1
ATOM 663 N N . LYS A 1 88 ? -1.446 -2.633 9.233 1.00 95.31 88 LYS A N 1
ATOM 664 C CA . LYS A 1 88 ? -2.671 -3.423 9.464 1.00 95.31 88 LYS A CA 1
ATOM 665 C C . LYS A 1 88 ? -2.634 -4.095 10.838 1.00 95.31 88 LYS A C 1
ATOM 667 O O . LYS A 1 88 ? -3.524 -3.878 11.651 1.00 95.31 88 LYS A O 1
ATOM 672 N N . ARG A 1 89 ? -1.534 -4.790 11.147 1.00 94.50 89 ARG A N 1
ATOM 673 C CA . ARG A 1 89 ? -1.337 -5.440 12.455 1.00 94.50 89 ARG A CA 1
ATOM 674 C C . ARG A 1 89 ? -1.338 -4.457 13.627 1.00 94.50 89 ARG A C 1
ATOM 676 O O . ARG A 1 89 ? -1.688 -4.837 14.737 1.00 94.50 89 ARG A O 1
ATOM 683 N N . GLN A 1 90 ? -0.884 -3.217 13.430 1.00 93.38 90 GLN A N 1
ATOM 684 C CA . GLN A 1 90 ? -0.958 -2.192 14.477 1.00 93.38 90 GLN A CA 1
ATOM 685 C C . GLN A 1 90 ? -2.408 -1.801 14.766 1.00 93.38 90 GLN A C 1
ATOM 687 O O . GLN A 1 90 ? -2.766 -1.700 15.936 1.00 93.38 90 GLN A O 1
ATOM 692 N N . PHE A 1 91 ? -3.231 -1.640 13.728 1.00 91.81 91 PHE A N 1
ATOM 693 C CA . PHE A 1 91 ? -4.656 -1.347 13.886 1.00 91.81 91 PHE A CA 1
ATOM 694 C C . PHE A 1 91 ? -5.414 -2.515 14.522 1.00 91.81 91 PHE A C 1
ATOM 696 O O . PHE A 1 91 ? -6.130 -2.306 15.496 1.00 91.81 91 PHE A O 1
ATOM 703 N N . GLU A 1 92 ? -5.159 -3.753 14.097 1.00 88.88 92 GLU A N 1
ATOM 704 C CA . GLU A 1 92 ? -5.757 -4.953 14.709 1.00 88.88 92 GLU A CA 1
ATOM 705 C C . GLU A 1 92 ? -5.453 -5.073 16.209 1.00 88.88 92 GLU A C 1
ATOM 707 O O . GLU A 1 92 ? -6.336 -5.377 17.010 1.00 88.88 92 GLU A O 1
ATOM 712 N N . ARG A 1 93 ? -4.209 -4.781 16.620 1.00 87.38 93 ARG A N 1
ATOM 713 C CA . ARG A 1 93 ? -3.796 -4.838 18.032 1.00 87.38 93 ARG A CA 1
ATOM 714 C C . ARG A 1 93 ? -4.511 -3.834 18.932 1.00 87.38 93 ARG A C 1
ATOM 716 O O . ARG A 1 93 ? -4.460 -3.998 20.146 1.00 87.38 93 ARG A O 1
ATOM 723 N N . SER A 1 94 ? -5.169 -2.817 18.374 1.00 81.56 94 SER A N 1
ATOM 724 C CA . SER A 1 94 ? -5.956 -1.867 19.167 1.00 81.56 94 SER A CA 1
ATOM 725 C C . SER A 1 94 ? -7.223 -2.488 19.780 1.00 81.56 94 SER A C 1
ATOM 727 O O . SER A 1 94 ? -7.860 -1.855 20.616 1.00 81.56 94 SER A O 1
ATOM 729 N N . GLY A 1 95 ? -7.578 -3.730 19.414 1.00 68.62 95 GLY A N 1
ATOM 730 C CA . GLY A 1 95 ? -8.620 -4.528 20.077 1.00 68.62 95 GLY A CA 1
ATOM 731 C C . GLY A 1 95 ? -10.060 -4.187 19.680 1.00 68.62 95 GLY A C 1
ATOM 732 O O . GLY A 1 95 ? -10.988 -4.871 20.095 1.00 68.62 95 GLY A O 1
ATOM 733 N N . ARG A 1 96 ? -10.240 -3.163 18.844 1.00 76.81 96 ARG A N 1
ATOM 734 C CA . ARG A 1 96 ? -11.509 -2.745 18.212 1.00 76.81 96 ARG A CA 1
ATOM 735 C C . ARG A 1 96 ? -11.612 -3.173 16.736 1.00 76.81 96 ARG A C 1
ATOM 737 O O . ARG A 1 96 ? -12.467 -2.664 16.023 1.00 76.81 96 ARG A O 1
ATOM 744 N N . GLY A 1 97 ? -10.638 -3.992 16.323 1.00 79.69 97 GLY A N 1
ATOM 745 C CA . GLY A 1 97 ? -10.143 -4.189 14.962 1.00 79.69 97 GLY A CA 1
ATOM 746 C C . GLY A 1 97 ? -10.266 -2.972 14.050 1.00 79.69 97 GLY A C 1
ATOM 747 O O . GLY A 1 97 ? -9.921 -1.870 14.471 1.00 79.69 97 GLY A O 1
ATOM 748 N N . LEU A 1 98 ? -10.593 -3.182 12.774 1.00 85.25 98 LEU A N 1
ATOM 749 C CA . LEU A 1 98 ? -10.387 -2.169 11.733 1.00 85.25 98 LEU A CA 1
ATOM 750 C C . LEU A 1 98 ? -11.565 -1.193 11.612 1.00 85.25 98 LEU A C 1
ATOM 752 O O . LEU A 1 98 ? -12.596 -1.515 11.017 1.00 85.25 98 LEU A O 1
ATOM 756 N N . ASP A 1 99 ? -11.370 0.047 12.064 1.00 88.38 99 ASP A N 1
ATOM 757 C CA . ASP A 1 99 ? -12.340 1.120 11.836 1.00 88.38 99 ASP A CA 1
ATOM 758 C C . ASP A 1 99 ? -12.381 1.553 10.355 1.00 88.38 99 ASP A C 1
ATOM 760 O O . ASP A 1 99 ? -11.419 1.411 9.595 1.00 88.38 99 ASP A O 1
ATOM 764 N N . ARG A 1 100 ? -13.493 2.164 9.930 1.00 87.88 100 ARG A N 1
ATOM 765 C CA . ARG A 1 100 ? -13.682 2.682 8.566 1.00 87.88 100 ARG A CA 1
ATOM 766 C C . ARG A 1 100 ? -12.539 3.589 8.107 1.00 87.88 100 ARG A C 1
ATOM 768 O O . ARG A 1 100 ? -12.148 3.514 6.941 1.00 87.88 100 ARG A O 1
ATOM 775 N N . GLN A 1 101 ? -11.999 4.432 8.988 1.00 89.75 101 GLN A N 1
ATOM 776 C CA . GLN A 1 101 ? -10.889 5.326 8.644 1.00 89.75 101 GLN A CA 1
ATOM 777 C C . GLN A 1 101 ? -9.589 4.550 8.395 1.00 89.75 101 GLN A C 1
ATOM 779 O O . GLN A 1 101 ? -8.861 4.831 7.440 1.00 89.75 101 GLN A O 1
ATOM 784 N N . GLU A 1 102 ? -9.324 3.531 9.211 1.00 93.19 102 GLU A N 1
ATOM 785 C CA . GLU A 1 102 ? -8.155 2.657 9.093 1.00 93.19 102 GLU A CA 1
ATOM 786 C C . GLU A 1 102 ? -8.240 1.812 7.815 1.00 93.19 102 GLU A C 1
ATOM 788 O O . GLU A 1 102 ? -7.273 1.734 7.052 1.00 93.19 102 GLU A O 1
ATOM 793 N N . VAL A 1 103 ? -9.424 1.273 7.508 1.00 93.88 103 VAL A N 1
ATOM 794 C CA . VAL A 1 103 ? -9.706 0.560 6.252 1.00 93.88 103 VAL A CA 1
ATOM 795 C C . VAL A 1 103 ? -9.480 1.462 5.040 1.00 93.88 103 VAL A C 1
ATOM 797 O O . VAL A 1 103 ? -8.866 1.030 4.059 1.00 93.88 103 VAL A O 1
ATOM 800 N N . ALA A 1 104 ? -9.954 2.711 5.080 1.00 93.94 104 ALA A N 1
ATOM 801 C CA . ALA A 1 104 ? -9.767 3.669 3.993 1.00 93.94 104 ALA A CA 1
ATOM 802 C C . ALA A 1 104 ? -8.282 4.009 3.791 1.00 93.94 104 ALA A C 1
ATOM 804 O O . ALA A 1 104 ? -7.790 4.008 2.659 1.00 93.94 104 ALA A O 1
ATOM 805 N N . LEU A 1 105 ? -7.543 4.217 4.883 1.00 95.75 105 LEU A N 1
ATOM 806 C CA . LEU A 1 105 ? -6.108 4.484 4.846 1.00 95.75 105 LEU A CA 1
ATOM 807 C C . LEU A 1 105 ? -5.316 3.302 4.269 1.00 95.75 105 LEU A C 1
ATOM 809 O O . LEU A 1 105 ? -4.480 3.493 3.380 1.00 95.75 105 LEU A O 1
ATOM 813 N N . LEU A 1 106 ? -5.576 2.081 4.749 1.00 97.31 106 LEU A N 1
ATOM 814 C CA . LEU A 1 106 ? -4.957 0.863 4.219 1.00 97.31 106 LEU A CA 1
ATOM 815 C C . LEU A 1 106 ? -5.294 0.687 2.738 1.00 97.31 106 LEU A C 1
ATOM 817 O O . LEU A 1 106 ? -4.405 0.418 1.930 1.00 97.31 106 LEU A O 1
ATOM 821 N N . SER A 1 107 ? -6.553 0.917 2.367 1.00 96.62 107 SER A N 1
ATOM 822 C CA . SER A 1 107 ? -7.007 0.834 0.982 1.00 96.62 107 SER A CA 1
ATOM 823 C C . SER A 1 107 ? -6.269 1.805 0.070 1.00 96.62 107 SER A C 1
ATOM 825 O O . SER A 1 107 ? -5.735 1.368 -0.946 1.00 96.62 107 SER A O 1
ATOM 827 N N . GLY A 1 108 ? -6.149 3.077 0.454 1.00 98.00 108 GLY A N 1
ATOM 828 C CA . GLY A 1 108 ? -5.428 4.072 -0.341 1.00 98.00 108 GLY A CA 1
ATOM 829 C C . GLY A 1 108 ? -3.940 3.743 -0.503 1.00 98.00 108 GLY A C 1
ATOM 830 O O . GLY A 1 108 ? -3.370 3.910 -1.587 1.00 98.00 108 GLY A O 1
ATOM 831 N N . LYS A 1 109 ? -3.299 3.203 0.543 1.00 98.31 109 LYS A N 1
ATOM 832 C CA . LYS A 1 109 ? -1.905 2.731 0.464 1.00 98.31 109 LYS A CA 1
ATOM 833 C C . LYS A 1 109 ? -1.760 1.539 -0.487 1.00 98.31 109 LYS A C 1
ATOM 835 O O . LYS A 1 109 ? -0.820 1.515 -1.284 1.00 98.31 109 LYS A O 1
ATOM 840 N N . LEU A 1 110 ? -2.688 0.582 -0.437 1.00 98.38 110 LEU A N 1
ATOM 841 C CA . LEU A 1 110 ? -2.715 -0.570 -1.342 1.00 98.38 110 LEU A CA 1
ATOM 842 C C . LEU A 1 110 ? -2.970 -0.151 -2.795 1.00 98.38 110 LEU A C 1
ATOM 844 O O . LEU A 1 110 ? -2.313 -0.671 -3.695 1.00 98.38 110 LEU A O 1
ATOM 848 N N . ASP A 1 111 ? -3.854 0.816 -3.041 1.00 98.25 111 ASP A N 1
ATOM 849 C CA . ASP A 1 111 ? -4.116 1.332 -4.391 1.00 98.25 111 ASP A CA 1
ATOM 850 C C . ASP A 1 111 ? -2.902 2.058 -4.966 1.00 98.25 111 ASP A C 1
ATOM 852 O O . ASP A 1 111 ? -2.501 1.801 -6.105 1.00 98.25 111 ASP A O 1
ATOM 856 N N . THR A 1 112 ? -2.241 2.876 -4.145 1.00 98.19 112 THR A N 1
ATOM 857 C CA . THR A 1 112 ? -0.976 3.528 -4.509 1.00 98.19 112 THR A CA 1
ATOM 858 C C . THR A 1 112 ? 0.081 2.491 -4.893 1.00 98.19 112 THR A C 1
ATOM 860 O O . THR A 1 112 ? 0.732 2.610 -5.935 1.00 98.19 112 THR A O 1
ATOM 863 N N . LEU A 1 113 ? 0.240 1.438 -4.085 1.00 98.19 113 LEU A N 1
ATOM 864 C CA . LEU A 1 113 ? 1.184 0.359 -4.367 1.00 98.19 113 LEU A CA 1
ATOM 865 C C . LEU A 1 113 ? 0.805 -0.418 -5.640 1.00 98.19 113 LEU A C 1
ATOM 867 O O . LEU A 1 113 ? 1.669 -0.705 -6.467 1.00 98.19 113 LEU A O 1
ATOM 871 N N . SER A 1 114 ? -0.483 -0.704 -5.837 1.00 98.06 114 SER A N 1
ATOM 872 C CA . SER A 1 114 ? -1.008 -1.365 -7.037 1.00 98.06 114 SER A CA 1
ATOM 873 C C . SER A 1 114 ? -0.692 -0.579 -8.311 1.00 98.06 114 SER A C 1
ATOM 875 O O . SER A 1 114 ? -0.315 -1.181 -9.323 1.00 98.06 114 SER A O 1
ATOM 877 N N . GLY A 1 115 ? -0.811 0.752 -8.262 1.00 97.75 115 GLY A N 1
ATOM 878 C CA . GLY A 1 115 ? -0.413 1.649 -9.346 1.00 97.75 115 GLY A CA 1
ATOM 879 C C . GLY A 1 115 ? 1.093 1.608 -9.606 1.00 97.75 115 GLY A C 1
ATOM 880 O O . GLY A 1 115 ? 1.517 1.434 -10.746 1.00 97.75 115 GLY A O 1
ATOM 881 N N . GLN A 1 116 ? 1.910 1.663 -8.551 1.00 96.88 116 GLN A N 1
ATOM 882 C CA . GLN A 1 116 ? 3.371 1.574 -8.664 1.00 96.88 116 GLN A CA 1
ATOM 883 C C . GLN A 1 116 ? 3.844 0.257 -9.290 1.00 96.88 116 GLN A C 1
ATOM 885 O O . GLN A 1 116 ? 4.770 0.288 -10.100 1.00 96.88 116 GLN A O 1
ATOM 890 N N . ILE A 1 117 ? 3.219 -0.873 -8.937 1.00 96.31 117 ILE A N 1
ATOM 891 C CA . ILE A 1 117 ? 3.504 -2.185 -9.541 1.00 96.31 117 ILE A CA 1
ATOM 892 C C . ILE A 1 117 ? 3.192 -2.155 -11.041 1.00 96.31 117 ILE A C 1
ATOM 894 O O . ILE A 1 117 ? 4.015 -2.595 -11.835 1.00 96.31 117 ILE A O 1
ATOM 898 N N . ARG A 1 118 ? 2.034 -1.607 -11.443 1.00 95.44 118 ARG A N 1
ATOM 899 C CA . ARG A 1 118 ? 1.656 -1.513 -12.868 1.00 95.44 118 ARG A CA 1
ATOM 900 C C . ARG A 1 118 ? 2.639 -0.668 -13.669 1.00 95.44 118 ARG A C 1
ATOM 902 O O . ARG A 1 118 ? 3.060 -1.091 -14.736 1.00 95.44 118 ARG A O 1
ATOM 909 N N . VAL A 1 119 ? 3.007 0.505 -13.153 1.00 96.06 119 VAL A N 1
ATOM 910 C CA . VAL A 1 119 ? 3.930 1.417 -13.845 1.00 96.06 119 VAL A CA 1
ATOM 911 C C . VAL A 1 119 ? 5.306 0.777 -14.024 1.00 96.06 119 VAL A C 1
ATOM 913 O O . VAL A 1 119 ? 5.831 0.804 -15.130 1.00 96.06 119 VAL A O 1
ATOM 916 N N . GLN A 1 120 ? 5.860 0.159 -12.974 1.00 92.56 120 GLN A N 1
ATOM 917 C CA . GLN A 1 120 ? 7.164 -0.517 -13.054 1.00 92.56 120 GLN A CA 1
ATOM 918 C C . GLN A 1 120 ? 7.131 -1.702 -14.023 1.00 92.56 120 GLN A C 1
ATOM 920 O O . GLN A 1 120 ? 8.004 -1.813 -14.878 1.00 92.56 120 GLN A O 1
ATOM 925 N N . ALA A 1 121 ? 6.078 -2.523 -13.954 1.00 89.44 121 ALA A N 1
ATOM 926 C CA . ALA A 1 121 ? 5.908 -3.650 -14.866 1.00 89.44 121 ALA A CA 1
ATOM 927 C C . ALA A 1 121 ? 5.816 -3.210 -16.339 1.00 89.44 121 ALA A C 1
ATOM 929 O O . ALA A 1 121 ? 6.404 -3.835 -17.219 1.00 89.44 121 ALA A O 1
ATOM 930 N N . HIS A 1 122 ? 5.099 -2.116 -16.617 1.00 89.56 122 HIS A N 1
ATOM 931 C CA . HIS A 1 122 ? 4.987 -1.569 -17.969 1.00 89.56 122 HIS A CA 1
ATOM 932 C C . HIS A 1 122 ? 6.280 -0.919 -18.472 1.00 89.56 122 HIS A C 1
ATOM 934 O O . HIS A 1 122 ? 6.593 -1.083 -19.646 1.00 89.56 122 HIS A O 1
ATOM 940 N N . ASP A 1 123 ? 7.010 -0.181 -17.627 1.00 87.88 123 ASP A N 1
ATOM 941 C CA . ASP A 1 123 ? 8.293 0.431 -18.010 1.00 87.88 123 ASP A CA 1
ATOM 942 C C . ASP A 1 123 ? 9.298 -0.648 -18.421 1.00 87.88 123 ASP A C 1
ATOM 944 O O . ASP A 1 123 ? 9.910 -0.565 -19.482 1.00 87.88 123 ASP A O 1
ATOM 948 N N . ARG A 1 124 ? 9.395 -1.729 -17.641 1.00 82.56 124 ARG A N 1
ATOM 949 C CA . ARG A 1 124 ? 10.327 -2.819 -17.934 1.00 82.56 124 ARG A CA 1
ATOM 950 C C . ARG A 1 124 ? 10.016 -3.558 -19.233 1.00 82.56 124 ARG A C 1
ATOM 952 O O . ARG A 1 124 ? 10.944 -3.958 -19.916 1.00 82.56 124 ARG A O 1
ATOM 959 N N . ASN A 1 125 ? 8.740 -3.718 -19.576 1.00 79.06 125 ASN A N 1
ATOM 960 C CA . ASN A 1 125 ? 8.330 -4.380 -20.816 1.00 79.06 125 ASN A CA 1
ATOM 961 C C . ASN A 1 125 ? 8.565 -3.519 -22.077 1.00 79.06 125 ASN A C 1
ATOM 963 O O . ASN A 1 125 ? 8.423 -4.008 -23.191 1.00 79.06 125 ASN A O 1
ATOM 967 N N . ARG A 1 126 ? 8.858 -2.222 -21.919 1.00 80.12 126 ARG A N 1
ATOM 968 C CA . ARG A 1 126 ? 9.093 -1.277 -23.027 1.00 80.12 126 ARG A CA 1
ATOM 969 C C . ARG A 1 126 ? 10.575 -0.973 -23.270 1.00 80.12 126 ARG A C 1
ATOM 971 O O . ARG A 1 126 ? 10.870 -0.108 -24.091 1.00 80.12 126 ARG A O 1
ATOM 978 N N . ARG A 1 127 ? 11.479 -1.622 -22.539 1.00 71.50 127 ARG A N 1
ATOM 979 C CA . ARG A 1 127 ? 12.934 -1.463 -22.647 1.00 71.50 127 ARG A CA 1
ATOM 980 C C . ARG A 1 127 ? 13.550 -2.726 -23.217 1.00 71.50 127 ARG A C 1
ATOM 982 O O . ARG A 1 127 ? 14.511 -2.572 -23.995 1.00 71.50 127 ARG A O 1
#